Protein AF-A0A355IL18-F1 (afdb_monomer)

Solvent-accessible surface area (backbone atoms only — not comparable to full-atom values): 4809 Å² total; per-residue (Å²): 118,47,77,50,74,51,74,51,73,48,78,43,85,97,49,59,41,32,46,35,40,37,43,35,41,35,30,44,82,79,51,89,91,41,89,79,48,47,55,35,41,37,40,34,37,38,42,34,39,45,52,91,85,32,39,35,43,33,45,35,44,36,42,36,42,40,68,83,46,104,77,44,68,71,46,83,43,81,46,80,44,78,48,77,57,132

Mean predicted aligned error: 6.88 Å

Foldseek 3Di:
DDKDKDKDWDDPPPFQKIKIWMKMWAFDCPDPPDNRDTFKMKIKIWMWGQDPVFKIKTWMWMWMWTDDDPPIDIDIDIDIDIDGDD

Structure (mmCIF, N/CA/C/O backbone):
data_AF-A0A355IL18-F1
#
_entry.id   AF-A0A355IL18-F1
#
loop_
_atom_site.group_PDB
_atom_site.id
_atom_site.type_symbol
_atom_site.label_atom_id
_atom_site.label_alt_id
_atom_site.label_comp_id
_atom_site.label_asym_id
_atom_site.label_entity_id
_atom_site.label_seq_id
_atom_site.pdbx_PDB_ins_code
_atom_site.Cartn_x
_atom_site.Cartn_y
_atom_site.Cartn_z
_atom_site.occupancy
_atom_site.B_iso_or_equiv
_atom_site.auth_seq_id
_atom_site.auth_comp_id
_atom_site.auth_asym_id
_atom_site.auth_atom_id
_atom_site.pdbx_PDB_model_num
ATOM 1 N N . MET A 1 1 ? 2.788 13.589 -17.963 1.00 68.06 1 MET A N 1
ATOM 2 C CA . MET A 1 1 ? 2.968 12.283 -17.296 1.00 68.06 1 MET A CA 1
ATOM 3 C C . MET A 1 1 ? 1.587 11.719 -17.009 1.00 68.06 1 MET A C 1
ATOM 5 O O . MET A 1 1 ? 0.776 12.445 -16.444 1.00 68.06 1 MET A O 1
ATOM 9 N N . LEU A 1 2 ? 1.293 10.492 -17.445 1.00 82.06 2 LEU A N 1
ATOM 10 C CA . LEU A 1 2 ? 0.034 9.806 -17.128 1.00 82.06 2 LEU A CA 1
ATOM 11 C C . LEU A 1 2 ? 0.316 8.732 -16.083 1.00 82.06 2 LEU A C 1
ATOM 13 O O . LEU A 1 2 ? 1.287 7.995 -16.210 1.00 82.06 2 LEU A O 1
ATOM 17 N N . ARG A 1 3 ? -0.528 8.642 -15.057 1.00 88.94 3 ARG A N 1
ATOM 18 C CA . ARG A 1 3 ? -0.408 7.630 -14.009 1.00 88.94 3 ARG A CA 1
ATOM 19 C C . ARG A 1 3 ? -1.629 6.724 -14.027 1.00 88.94 3 ARG A C 1
ATOM 21 O O . ARG A 1 3 ? -2.747 7.201 -13.853 1.00 88.94 3 ARG A O 1
ATOM 28 N N . SER A 1 4 ? -1.387 5.427 -14.157 1.00 90.69 4 SER A N 1
ATOM 29 C CA . SER A 1 4 ? -2.414 4.388 -14.140 1.00 90.69 4 SER A CA 1
ATOM 30 C C . SER A 1 4 ? -2.249 3.557 -12.876 1.00 90.69 4 SER A C 1
ATOM 32 O O . SER A 1 4 ? -1.155 3.070 -12.604 1.00 90.69 4 SER A O 1
ATOM 34 N N . LYS A 1 5 ? -3.311 3.389 -12.084 1.00 94.50 5 LYS A N 1
ATOM 35 C CA . LYS A 1 5 ? -3.270 2.586 -10.855 1.00 94.50 5 LYS A CA 1
ATOM 36 C C . LYS A 1 5 ? -4.425 1.601 -10.814 1.00 94.50 5 LYS A C 1
ATOM 38 O O . LYS A 1 5 ? -5.581 2.005 -10.879 1.00 94.50 5 LYS A O 1
ATOM 43 N N . ALA A 1 6 ? -4.093 0.333 -10.611 1.00 96.25 6 ALA A N 1
ATOM 44 C CA . ALA A 1 6 ? -5.038 -0.707 -10.244 1.00 96.25 6 ALA A CA 1
ATOM 45 C C . ALA A 1 6 ? -4.836 -1.058 -8.767 1.00 96.25 6 ALA A C 1
ATOM 47 O O . ALA A 1 6 ? -3.709 -1.272 -8.317 1.00 96.25 6 ALA A O 1
ATOM 48 N N . SER A 1 7 ? -5.919 -1.103 -7.997 1.00 97.06 7 SER A N 1
ATOM 49 C CA . SER A 1 7 ? -5.868 -1.451 -6.577 1.00 97.06 7 SER A CA 1
ATOM 50 C C . SER A 1 7 ? -7.006 -2.374 -6.194 1.00 97.06 7 SER A C 1
ATOM 52 O O . SER A 1 7 ? -8.143 -2.156 -6.606 1.00 97.06 7 SER A O 1
ATOM 54 N N . LEU A 1 8 ? -6.688 -3.346 -5.349 1.00 97.38 8 LEU A N 1
ATOM 55 C CA . LEU A 1 8 ? -7.634 -4.255 -4.730 1.00 97.38 8 LEU A CA 1
ATOM 56 C C . LEU A 1 8 ? -7.530 -4.107 -3.213 1.00 97.38 8 LEU A C 1
ATOM 58 O O . LEU A 1 8 ? -6.432 -4.089 -2.653 1.00 97.38 8 LEU A O 1
ATOM 62 N N . SER A 1 9 ? -8.672 -4.023 -2.547 1.00 96.88 9 SER A N 1
ATOM 63 C CA . SER A 1 9 ? -8.769 -4.115 -1.096 1.00 96.88 9 SER A CA 1
ATOM 64 C C . SER A 1 9 ? -9.928 -5.022 -0.717 1.00 96.88 9 SER A C 1
ATOM 66 O O . SER A 1 9 ? -10.893 -5.173 -1.469 1.00 96.88 9 SER A O 1
ATOM 68 N N . TYR A 1 10 ? -9.820 -5.647 0.450 1.00 96.06 10 TYR A N 1
ATOM 69 C CA . TYR A 1 10 ? -10.854 -6.532 0.964 1.00 96.06 1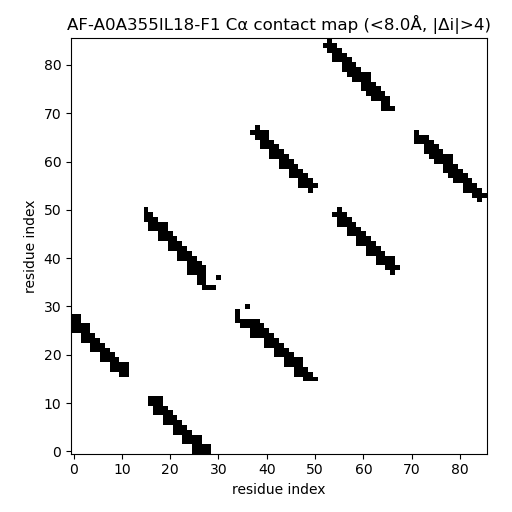0 TYR A CA 1
ATOM 70 C C . TYR A 1 10 ? -11.136 -6.210 2.425 1.00 96.06 10 TYR A C 1
ATOM 72 O O . TYR A 1 10 ? -10.226 -6.200 3.246 1.00 96.06 10 TYR A O 1
ATOM 80 N N . ASN A 1 11 ? -12.401 -5.954 2.751 1.00 94.88 11 ASN A N 1
ATOM 81 C CA . ASN A 1 11 ? -12.832 -5.748 4.127 1.00 94.88 11 ASN A CA 1
ATOM 82 C C . ASN A 1 11 ? -13.173 -7.108 4.745 1.00 94.88 11 ASN A C 1
ATOM 84 O O . ASN A 1 11 ? -14.173 -7.730 4.374 1.00 94.88 11 ASN A O 1
ATOM 88 N N . VAL A 1 12 ? -12.327 -7.5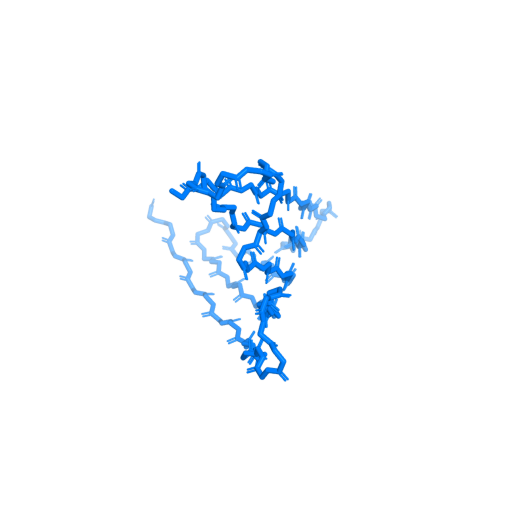85 5.662 1.00 94.25 12 VAL A N 1
ATOM 89 C CA . VAL A 1 12 ? -12.503 -8.905 6.267 1.00 94.25 12 VAL A CA 1
ATOM 90 C C . VAL A 1 12 ? -13.676 -8.863 7.239 1.00 94.25 12 VAL A C 1
ATOM 92 O O . VAL A 1 12 ? -13.623 -8.226 8.291 1.00 94.25 12 VAL A O 1
ATOM 95 N N . LYS A 1 13 ? -14.756 -9.571 6.902 1.00 93.62 13 LYS A N 1
ATOM 96 C CA . LYS A 1 13 ? -15.971 -9.597 7.721 1.00 93.62 13 LYS A CA 1
ATOM 97 C C . LYS A 1 13 ? -15.653 -10.054 9.150 1.00 93.62 13 LYS A C 1
ATOM 99 O O . LYS A 1 13 ? -15.092 -11.123 9.358 1.00 93.62 13 LYS A O 1
ATOM 104 N N . GLY A 1 14 ? -16.054 -9.246 10.131 1.00 91.31 14 GLY A N 1
ATOM 105 C CA . GLY A 1 14 ? -15.864 -9.540 11.555 1.00 91.31 14 GLY A CA 1
ATOM 106 C C . GLY A 1 14 ? -14.481 -9.190 12.109 1.00 91.31 14 GLY A C 1
ATOM 107 O O . GLY A 1 14 ? -14.293 -9.292 13.318 1.00 91.31 14 GLY A O 1
ATOM 108 N N . LEU A 1 15 ? -13.540 -8.727 11.277 1.00 92.75 15 LEU A N 1
ATOM 109 C CA . LEU A 1 15 ? -12.222 -8.280 11.718 1.00 92.75 15 LEU A CA 1
ATOM 110 C C . LEU A 1 15 ? -11.998 -6.802 11.365 1.00 92.75 15 LEU A C 1
ATOM 112 O O . LEU A 1 15 ? -12.380 -6.351 10.290 1.00 92.75 15 LEU A O 1
ATOM 116 N N . PRO A 1 16 ? -11.328 -6.023 12.230 1.00 94.19 16 PRO A N 1
ATOM 117 C CA . PRO A 1 16 ? -10.944 -4.636 11.949 1.00 94.19 16 PRO A CA 1
ATOM 118 C C . PRO A 1 16 ? -9.751 -4.538 10.978 1.00 94.19 16 PRO A C 1
ATOM 120 O O . PRO A 1 16 ? -8.901 -3.663 11.139 1.00 94.19 16 PRO A O 1
ATOM 123 N N . LEU A 1 17 ? -9.648 -5.454 10.012 1.00 95.12 17 LEU A N 1
ATOM 124 C CA . LEU A 1 17 ? -8.509 -5.612 9.113 1.00 95.12 17 LEU A CA 1
ATOM 125 C C . LEU A 1 17 ? -8.942 -5.492 7.652 1.00 95.12 17 LEU A C 1
ATOM 127 O O . LEU A 1 17 ? -9.905 -6.116 7.212 1.00 95.12 17 LEU A O 1
ATOM 131 N N . GLU A 1 18 ? -8.171 -4.717 6.899 1.00 97.38 18 GLU A N 1
ATOM 132 C CA . GLU A 1 18 ? -8.365 -4.491 5.473 1.00 97.38 18 GLU A CA 1
ATOM 133 C C . GLU A 1 18 ? -7.023 -4.690 4.747 1.00 97.38 18 GLU A C 1
ATOM 135 O O . GLU A 1 18 ? -6.208 -3.758 4.680 1.00 97.38 18 GLU A O 1
ATOM 140 N N . PRO A 1 19 ? -6.725 -5.912 4.262 1.00 97.38 19 PRO A N 1
ATOM 141 C CA . PRO A 1 19 ? -5.625 -6.129 3.336 1.00 97.38 19 PRO A CA 1
ATOM 142 C C . PRO A 1 19 ? -5.852 -5.361 2.034 1.00 97.38 19 PRO A C 1
ATOM 144 O O . PRO A 1 19 ? -6.976 -5.249 1.534 1.00 97.38 19 PRO A O 1
ATOM 147 N N . PHE A 1 20 ? -4.762 -4.854 1.468 1.00 97.31 20 PHE A N 1
ATOM 148 C CA . PHE A 1 20 ? -4.766 -4.172 0.182 1.00 97.31 20 PHE A CA 1
ATOM 149 C C . PHE A 1 20 ? -3.528 -4.533 -0.636 1.00 97.31 20 PHE A C 1
ATOM 151 O O . PHE A 1 20 ? -2.454 -4.788 -0.091 1.00 97.31 20 PHE A O 1
ATOM 158 N N . ALA A 1 21 ? -3.673 -4.486 -1.954 1.00 97.75 21 ALA A N 1
ATOM 159 C CA . ALA A 1 21 ? -2.591 -4.587 -2.920 1.00 97.75 21 ALA A CA 1
ATOM 160 C C . ALA A 1 21 ? -2.844 -3.619 -4.080 1.00 97.75 21 ALA A C 1
ATOM 162 O O . ALA A 1 21 ? -3.984 -3.242 -4.363 1.00 97.75 21 ALA A O 1
ATOM 163 N N . PHE A 1 22 ? -1.785 -3.179 -4.745 1.00 96.81 22 PHE A N 1
ATOM 164 C CA . PHE A 1 22 ? -1.888 -2.314 -5.907 1.00 96.81 22 PHE A CA 1
ATOM 165 C C . PHE A 1 22 ? -0.685 -2.441 -6.832 1.00 96.81 22 PHE A C 1
ATOM 167 O O . PHE A 1 22 ? 0.428 -2.754 -6.407 1.00 96.81 22 PHE A O 1
ATOM 174 N N . VAL A 1 23 ? -0.929 -2.097 -8.091 1.00 95.38 23 VAL A N 1
ATOM 175 C CA . VAL A 1 23 ? 0.088 -1.861 -9.110 1.00 95.38 23 VAL A CA 1
ATOM 176 C C . VAL A 1 23 ? -0.165 -0.483 -9.711 1.00 95.38 23 VAL A C 1
ATOM 178 O O . VAL A 1 23 ? -1.308 -0.087 -9.943 1.00 95.38 23 VAL A O 1
ATOM 181 N N . GLU A 1 24 ? 0.900 0.277 -9.920 1.00 93.31 24 GLU A N 1
ATOM 182 C CA . GLU A 1 24 ? 0.863 1.639 -10.436 1.00 93.31 24 GLU A CA 1
ATOM 183 C C . GLU A 1 24 ? 1.936 1.816 -11.511 1.00 93.31 24 GLU A C 1
ATOM 185 O O . GLU A 1 24 ? 3.102 1.520 -11.272 1.00 93.31 24 GLU A O 1
ATOM 190 N N . PHE A 1 25 ? 1.548 2.327 -12.675 1.00 90.12 25 PHE A N 1
ATOM 191 C CA . PHE A 1 25 ? 2.422 2.606 -13.811 1.00 90.12 25 PHE A CA 1
ATOM 192 C C . PHE A 1 25 ? 2.469 4.110 -14.075 1.00 90.12 25 PHE A C 1
ATOM 194 O O . PHE A 1 25 ? 1.443 4.794 -14.022 1.00 90.12 25 PHE A O 1
ATOM 201 N N . HIS A 1 26 ? 3.660 4.619 -14.370 1.00 88.38 26 HIS A N 1
ATOM 202 C CA . HIS A 1 26 ? 3.889 6.002 -14.766 1.00 88.38 26 HIS A CA 1
ATOM 203 C C . HIS A 1 26 ? 4.351 6.032 -16.223 1.00 88.38 26 HIS A C 1
ATOM 205 O O . HIS A 1 26 ? 5.430 5.542 -16.546 1.00 88.38 26 HIS A O 1
ATOM 211 N N . HIS A 1 27 ? 3.519 6.597 -17.093 1.00 81.50 27 HIS A N 1
ATOM 212 C CA . HIS A 1 27 ? 3.708 6.622 -18.540 1.00 81.50 27 HIS A CA 1
ATOM 213 C C . HIS A 1 27 ? 4.256 7.967 -19.029 1.00 81.50 27 HIS A C 1
ATOM 215 O O . HIS A 1 27 ? 3.823 9.048 -18.586 1.00 81.50 27 HIS A O 1
ATOM 221 N N . LEU A 1 28 ? 5.161 7.893 -20.008 1.00 77.75 28 LEU A N 1
ATOM 222 C CA . LEU A 1 28 ? 5.732 9.046 -20.700 1.00 77.75 28 LEU A CA 1
ATOM 223 C C . LEU A 1 28 ? 4.852 9.408 -21.900 1.00 77.75 28 LEU A C 1
ATOM 225 O O . LEU A 1 28 ? 4.897 8.770 -22.941 1.00 77.75 28 LEU A O 1
ATOM 229 N N . LEU A 1 29 ? 4.071 10.481 -21.778 1.00 68.50 29 LEU A N 1
ATOM 230 C CA . LEU A 1 29 ? 3.142 10.917 -22.833 1.00 68.50 29 LEU A CA 1
ATOM 231 C C . LEU A 1 29 ? 3.825 11.548 -24.065 1.00 68.50 29 LEU A C 1
ATOM 233 O O . LEU A 1 29 ? 3.153 11.805 -25.058 1.00 68.50 29 LEU A O 1
ATOM 237 N N . ASN A 1 30 ? 5.138 11.803 -24.009 1.00 65.00 30 ASN A N 1
ATOM 238 C CA . ASN A 1 30 ? 5.876 12.552 -25.037 1.00 65.00 30 ASN A CA 1
ATOM 239 C C . ASN A 1 30 ? 6.886 11.712 -25.846 1.00 65.00 30 ASN A C 1
ATOM 241 O O . ASN A 1 30 ? 7.630 12.282 -26.646 1.00 65.00 30 ASN A O 1
ATOM 245 N N . LYS A 1 31 ? 6.942 10.380 -25.687 1.00 63.16 31 LYS A N 1
ATOM 246 C CA . LYS A 1 31 ? 7.819 9.534 -26.519 1.00 63.16 31 LYS A CA 1
ATOM 247 C C . LYS A 1 31 ? 7.174 9.325 -27.899 1.00 63.16 31 LYS A C 1
ATOM 249 O O . LYS A 1 31 ? 6.229 8.554 -28.051 1.00 63.16 31 LYS A O 1
ATOM 254 N N . LYS A 1 32 ? 7.671 10.029 -28.925 1.00 57.00 32 LYS A N 1
ATOM 255 C CA . LYS A 1 32 ? 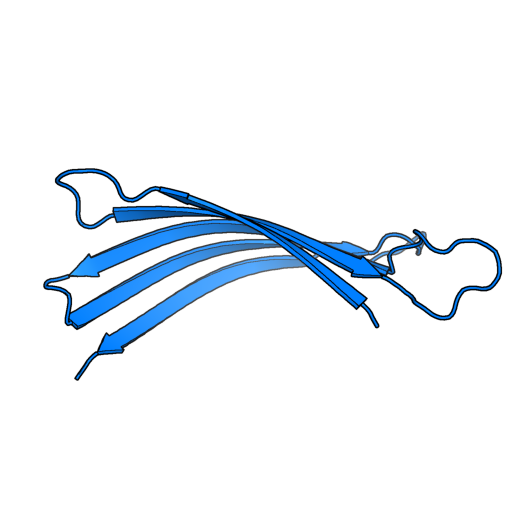7.300 9.770 -30.330 1.00 57.00 32 LYS A CA 1
ATOM 256 C C . LYS A 1 32 ? 7.673 8.323 -30.681 1.00 57.00 32 LYS A C 1
ATOM 258 O O . LYS A 1 32 ? 8.854 7.998 -30.688 1.00 57.00 32 LYS A O 1
ATOM 263 N N . GLY A 1 33 ? 6.678 7.490 -30.989 1.00 63.91 33 GLY A N 1
ATOM 264 C CA . GLY A 1 33 ? 6.872 6.120 -31.485 1.00 63.91 33 GLY A CA 1
ATOM 265 C C . GLY A 1 33 ? 6.471 4.994 -30.529 1.00 63.91 33 GLY A C 1
ATOM 266 O O . GLY A 1 33 ? 6.341 3.869 -30.996 1.00 63.91 33 GLY A O 1
ATOM 267 N N . ASP A 1 34 ? 6.209 5.275 -29.245 1.00 62.31 34 ASP A N 1
ATOM 268 C CA . ASP A 1 34 ? 5.728 4.261 -28.293 1.00 62.31 34 ASP A CA 1
ATOM 269 C C . ASP A 1 34 ? 4.790 4.873 -27.227 1.00 62.31 34 ASP A C 1
ATOM 271 O O . ASP A 1 34 ? 5.245 5.329 -26.174 1.00 62.31 34 ASP A O 1
ATOM 275 N N . PRO A 1 35 ? 3.469 4.916 -27.489 1.00 58.38 35 PRO A N 1
ATOM 276 C CA . PRO A 1 35 ? 2.485 5.498 -26.576 1.00 58.38 35 PRO A CA 1
ATOM 277 C C . PRO A 1 35 ? 2.244 4.662 -25.306 1.00 58.38 35 PRO A C 1
ATOM 279 O O . PRO A 1 35 ? 1.533 5.130 -24.415 1.00 58.38 35 PRO A O 1
ATOM 282 N N . MET A 1 36 ? 2.805 3.447 -25.204 1.00 61.78 36 MET A N 1
ATOM 283 C CA . MET A 1 36 ? 2.703 2.594 -24.011 1.00 61.78 36 MET A CA 1
ATOM 284 C C . MET A 1 36 ? 3.981 2.550 -23.164 1.00 61.78 36 MET A C 1
ATOM 286 O O . MET A 1 36 ? 3.941 1.992 -22.064 1.00 61.78 36 MET A O 1
ATOM 290 N N . SER A 1 37 ? 5.073 3.185 -23.605 1.00 68.31 37 SER A N 1
ATOM 291 C CA . SER A 1 37 ? 6.316 3.270 -22.834 1.00 68.31 37 SER A CA 1
ATOM 292 C C . SER A 1 37 ? 6.065 3.857 -21.435 1.00 68.31 37 SER A C 1
ATOM 294 O O . SER A 1 37 ? 5.458 4.924 -21.259 1.00 68.31 37 SER A O 1
ATOM 296 N N . TYR A 1 38 ? 6.508 3.126 -20.413 1.00 69.19 38 TYR A N 1
ATOM 297 C CA . TYR A 1 38 ? 6.415 3.525 -19.015 1.00 69.19 38 TYR A CA 1
ATOM 298 C C . TYR A 1 38 ? 7.810 3.758 -18.440 1.00 69.19 38 TYR A C 1
ATOM 300 O O . TYR A 1 38 ? 8.739 3.007 -18.690 1.00 69.19 38 TYR A O 1
ATOM 308 N N . GLU A 1 39 ? 7.948 4.816 -17.651 1.00 78.62 39 GLU A N 1
ATOM 309 C CA . GLU A 1 39 ? 9.200 5.196 -16.992 1.00 78.62 39 GLU A CA 1
ATOM 310 C C . GLU A 1 39 ? 9.422 4.354 -15.735 1.00 78.62 39 GLU A C 1
ATOM 312 O O . GLU A 1 39 ? 10.520 3.881 -15.448 1.00 78.62 39 GLU A O 1
ATOM 317 N N . LYS A 1 40 ? 8.338 4.143 -14.983 1.00 86.06 40 LYS A N 1
ATOM 318 C CA . LYS A 1 40 ? 8.387 3.614 -13.625 1.00 86.06 40 LYS A CA 1
ATOM 319 C C . LYS A 1 40 ? 7.140 2.818 -13.307 1.00 86.06 40 LYS A C 1
ATOM 321 O O . LYS A 1 40 ? 6.024 3.284 -13.559 1.00 86.06 40 LYS A O 1
ATOM 326 N N . TYR A 1 41 ? 7.311 1.676 -12.655 1.00 89.25 41 TYR A N 1
ATOM 327 C CA . TYR A 1 41 ? 6.202 0.965 -12.039 1.00 89.25 41 TYR A CA 1
ATOM 328 C C . TYR A 1 41 ? 6.430 0.772 -10.543 1.00 89.25 41 TYR A C 1
ATOM 330 O O . TYR A 1 41 ? 7.552 0.718 -10.034 1.00 89.25 41 TYR A O 1
ATOM 338 N N . ARG A 1 42 ? 5.321 0.719 -9.816 1.00 92.38 42 ARG A N 1
ATOM 339 C CA . ARG A 1 42 ? 5.285 0.492 -8.380 1.00 92.38 42 ARG A CA 1
ATOM 340 C C . ARG A 1 42 ? 4.311 -0.624 -8.082 1.00 92.38 42 ARG A C 1
ATOM 342 O O . ARG A 1 42 ? 3.179 -0.607 -8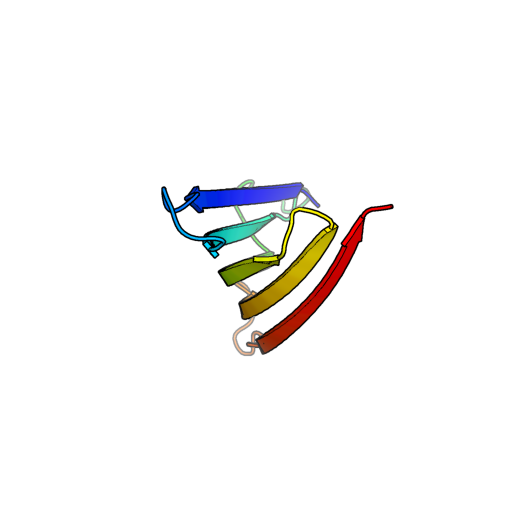.559 1.00 92.38 42 ARG A O 1
ATOM 349 N N . VAL A 1 43 ? 4.740 -1.558 -7.251 1.00 94.19 43 VAL A N 1
ATOM 350 C CA . VAL A 1 43 ? 3.897 -2.633 -6.734 1.00 94.19 43 VAL A CA 1
ATOM 351 C C . VAL A 1 43 ? 3.918 -2.529 -5.228 1.00 94.19 43 VAL A C 1
ATOM 353 O O . VAL A 1 43 ? 4.977 -2.379 -4.626 1.00 94.19 43 VAL A O 1
ATOM 356 N N . GLY A 1 44 ? 2.756 -2.578 -4.600 1.00 96.06 44 GLY A N 1
ATOM 357 C CA . GLY A 1 44 ? 2.696 -2.471 -3.156 1.00 96.06 44 GLY A CA 1
ATOM 358 C C . GLY A 1 44 ? 1.511 -3.197 -2.574 1.00 96.06 44 GLY A C 1
ATOM 359 O O . GLY A 1 44 ? 0.522 -3.480 -3.245 1.00 96.06 44 GLY A O 1
ATOM 360 N N . GLY A 1 45 ? 1.609 -3.476 -1.289 1.00 97.31 45 GLY A N 1
ATOM 361 C CA . GLY A 1 45 ? 0.547 -4.119 -0.544 1.00 97.31 45 GLY A CA 1
ATOM 362 C C . GLY A 1 45 ? 0.751 -3.965 0.946 1.00 97.31 45 GLY A C 1
ATOM 363 O O . GLY A 1 45 ? 1.783 -3.474 1.404 1.00 97.31 45 GLY A O 1
ATOM 364 N N . GLY A 1 46 ? -0.259 -4.340 1.711 1.00 97.25 46 GLY A N 1
ATOM 365 C CA . GLY A 1 46 ? -0.200 -4.219 3.152 1.00 97.25 46 GLY A CA 1
ATOM 366 C C . GLY A 1 46 ? -1.525 -4.486 3.833 1.00 97.25 46 GLY A C 1
ATOM 367 O O . GLY A 1 46 ? -2.467 -5.015 3.246 1.00 97.25 46 GLY A O 1
ATOM 368 N N . LEU A 1 47 ? -1.575 -4.086 5.097 1.00 97.31 47 LEU A N 1
ATOM 369 C CA . LEU A 1 47 ? -2.705 -4.261 5.990 1.00 97.31 47 LEU A CA 1
ATOM 370 C C . LEU A 1 47 ? -3.051 -2.926 6.633 1.00 97.31 47 LEU A C 1
ATOM 372 O O . LEU A 1 47 ? -2.186 -2.200 7.129 1.00 97.31 47 LEU A O 1
ATOM 376 N N . LYS A 1 48 ? -4.340 -2.611 6.652 1.00 97.12 48 LYS A N 1
ATOM 377 C CA . LYS A 1 48 ? -4.890 -1.522 7.448 1.00 97.12 48 LYS A CA 1
ATOM 378 C C . LYS A 1 48 ? -5.679 -2.113 8.609 1.00 97.12 48 LYS A C 1
ATOM 380 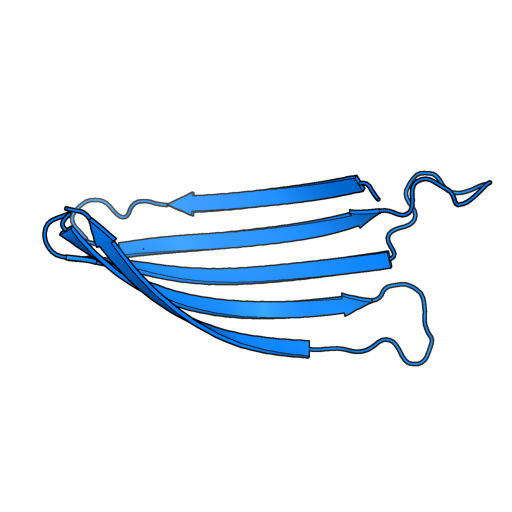O O . LYS A 1 48 ? -6.598 -2.895 8.398 1.00 97.12 48 LYS A O 1
ATOM 385 N N . TYR A 1 49 ? -5.341 -1.704 9.822 1.00 96.12 49 TYR A N 1
ATOM 386 C CA . TYR A 1 49 ? -6.086 -1.990 11.038 1.00 96.12 49 TYR A CA 1
ATOM 387 C C . TYR A 1 49 ? -6.902 -0.761 11.442 1.00 96.12 49 TYR A C 1
ATOM 389 O O . TYR A 1 49 ? -6.365 0.345 11.469 1.00 96.12 49 TYR A O 1
ATOM 397 N N . THR A 1 50 ? -8.187 -0.931 11.755 1.00 95.19 50 THR A N 1
ATOM 398 C CA . THR A 1 50 ? -9.068 0.175 12.171 1.00 95.19 50 THR A CA 1
ATOM 399 C C . THR A 1 50 ? -9.712 -0.106 13.525 1.00 95.19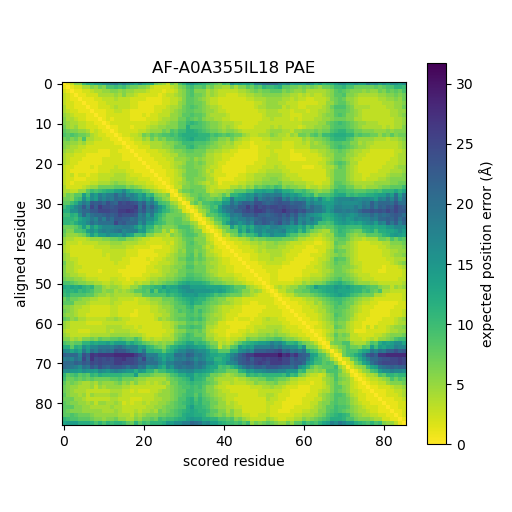 50 THR A C 1
ATOM 401 O O . THR A 1 50 ? -10.625 -0.918 13.639 1.00 95.19 50 THR A O 1
ATOM 404 N N . TYR A 1 51 ? -9.295 0.627 14.552 1.00 92.38 51 TYR A N 1
ATOM 405 C CA . TYR A 1 51 ? -9.865 0.565 15.891 1.00 92.38 51 TYR A CA 1
ATOM 406 C C . TYR A 1 51 ? -11.023 1.556 16.058 1.00 92.38 51 TYR A C 1
ATOM 408 O O . TYR A 1 51 ? -10.875 2.764 15.855 1.00 92.38 51 TYR A O 1
ATOM 416 N N . LYS A 1 52 ? -12.194 1.032 16.447 1.00 87.50 52 LYS A N 1
ATOM 417 C CA . LYS A 1 52 ? -13.407 1.803 16.794 1.00 87.50 52 LYS A CA 1
ATOM 418 C C . LYS A 1 52 ? -13.844 2.854 15.757 1.00 87.50 52 LYS A C 1
ATOM 420 O O . LYS A 1 52 ? -14.504 3.818 16.112 1.00 87.50 52 LYS A O 1
ATOM 425 N N . LYS A 1 53 ? -13.498 2.681 14.475 1.00 84.50 53 LYS A N 1
ATOM 426 C CA . LYS A 1 53 ? -13.754 3.647 13.378 1.00 84.50 53 LYS A CA 1
ATOM 427 C C . LYS A 1 53 ? -13.113 5.041 13.557 1.00 84.50 53 LYS A C 1
ATOM 429 O O . LYS A 1 53 ? -13.303 5.889 12.690 1.00 84.50 53 LYS A O 1
ATOM 434 N N . THR A 1 54 ? -12.333 5.251 14.616 1.00 91.38 54 THR A N 1
ATOM 435 C CA . THR A 1 54 ? -11.673 6.523 14.946 1.00 91.38 54 THR A CA 1
ATOM 436 C C . THR A 1 54 ? -10.185 6.462 14.640 1.00 91.38 54 THR A C 1
ATOM 438 O O . THR A 1 54 ? -9.639 7.385 14.050 1.00 91.38 54 THR A O 1
ATOM 441 N N . LEU A 1 55 ? -9.523 5.366 15.012 1.00 93.81 55 LEU A N 1
ATOM 442 C CA . LEU A 1 55 ? -8.075 5.231 14.917 1.00 93.81 55 LEU A CA 1
ATOM 443 C C . LEU A 1 55 ? -7.732 4.165 13.882 1.00 93.81 55 LEU A C 1
ATOM 445 O O . LEU A 1 55 ? -8.332 3.093 13.858 1.00 93.81 55 LEU A O 1
ATOM 449 N N . SER A 1 56 ? -6.776 4.451 13.010 1.00 95.44 56 SER A N 1
ATOM 450 C CA . SER A 1 56 ? -6.321 3.514 11.991 1.00 95.44 56 SER A CA 1
ATOM 451 C C . SER A 1 56 ? -4.805 3.481 11.913 1.00 95.44 56 SER A C 1
ATOM 453 O O . SER A 1 56 ? -4.141 4.514 11.972 1.00 95.44 56 SER A O 1
ATOM 455 N N . VAL A 1 57 ? -4.271 2.274 11.774 1.00 96.75 57 VAL A N 1
ATOM 456 C CA . VAL A 1 57 ? -2.849 2.008 11.573 1.00 96.75 57 VAL A CA 1
ATOM 457 C C . VAL A 1 57 ? -2.713 1.261 10.259 1.00 96.75 57 VAL A C 1
ATOM 459 O O . VAL A 1 57 ? -3.462 0.324 9.989 1.00 96.75 57 VAL A O 1
ATOM 462 N N . LYS A 1 58 ? -1.772 1.676 9.421 1.00 96.44 58 LYS A N 1
ATOM 463 C CA . LYS A 1 58 ? -1.504 1.060 8.127 1.00 96.44 58 LYS A CA 1
ATOM 464 C C . LYS A 1 58 ? -0.052 0.622 8.082 1.00 96.44 58 LYS A C 1
ATOM 466 O O . LYS A 1 58 ? 0.838 1.441 8.270 1.00 96.44 58 LYS A O 1
ATOM 471 N N . LEU A 1 59 ? 0.168 -0.654 7.807 1.00 97.06 59 LEU A N 1
ATOM 472 C CA . LEU A 1 59 ? 1.483 -1.212 7.526 1.00 97.06 59 LEU A CA 1
ATOM 473 C C . LEU A 1 59 ? 1.503 -1.642 6.069 1.00 97.06 59 LEU A C 1
ATOM 475 O O . LEU A 1 59 ? 0.553 -2.265 5.595 1.00 97.06 59 LEU A O 1
ATOM 479 N N . GLY A 1 60 ? 2.559 -1.302 5.346 1.00 96.44 60 GLY A N 1
ATOM 480 C CA . GLY A 1 60 ? 2.660 -1.664 3.942 1.00 96.44 60 GLY A CA 1
ATOM 481 C C . GLY A 1 60 ? 4.088 -1.764 3.458 1.00 96.44 60 GLY A C 1
ATOM 482 O O . GLY A 1 60 ? 4.996 -1.161 4.022 1.00 96.44 60 GLY A O 1
ATOM 483 N N . TYR A 1 61 ? 4.254 -2.500 2.376 1.00 96.38 61 TYR A N 1
ATOM 484 C CA . TYR A 1 61 ? 5.492 -2.630 1.638 1.00 96.38 61 TYR A CA 1
ATOM 485 C C . TYR A 1 61 ? 5.274 -2.132 0.210 1.00 96.38 61 TYR A C 1
ATOM 487 O O . TYR A 1 61 ? 4.216 -2.352 -0.390 1.00 96.38 61 TYR A O 1
ATOM 495 N N . LEU A 1 62 ? 6.267 -1.426 -0.313 1.00 94.38 62 LEU A N 1
ATOM 496 C CA . LEU A 1 62 ? 6.272 -0.842 -1.642 1.00 94.38 62 LEU A CA 1
ATOM 497 C C . LEU A 1 62 ? 7.584 -1.203 -2.329 1.00 94.38 62 LEU A C 1
ATOM 499 O O . LEU A 1 62 ? 8.664 -0.860 -1.851 1.00 94.38 62 LEU A O 1
ATOM 503 N N . TYR A 1 63 ? 7.462 -1.839 -3.481 1.00 92.69 63 TYR A N 1
ATOM 504 C CA . TYR A 1 63 ? 8.538 -2.044 -4.427 1.00 92.69 63 TYR A CA 1
ATOM 505 C C . TYR A 1 63 ? 8.398 -1.060 -5.585 1.00 92.69 63 TYR A C 1
ATOM 507 O 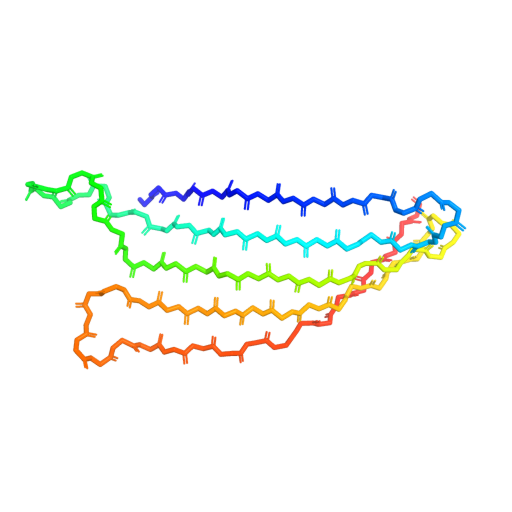O . TYR A 1 63 ? 7.297 -0.804 -6.080 1.00 92.69 63 TYR A O 1
ATOM 515 N N . THR A 1 64 ? 9.519 -0.496 -6.010 1.00 90.62 64 THR A N 1
ATOM 516 C CA . THR A 1 64 ? 9.590 0.461 -7.110 1.00 90.62 64 THR A CA 1
ATOM 517 C C . THR A 1 64 ? 10.728 0.076 -8.040 1.00 90.62 64 THR A C 1
ATOM 519 O O . THR A 1 64 ? 11.830 -0.182 -7.560 1.00 90.62 64 THR A O 1
ATOM 522 N N . ALA A 1 65 ? 10.461 0.074 -9.344 1.00 86.69 65 ALA A N 1
ATOM 523 C CA . ALA A 1 65 ? 11.463 -0.162 -10.375 1.00 86.69 65 ALA A CA 1
ATOM 524 C C . ALA A 1 65 ? 11.219 0.724 -11.601 1.00 86.69 65 ALA A C 1
ATOM 526 O O . ALA A 1 65 ? 10.080 1.086 -11.919 1.00 86.69 65 ALA A O 1
ATOM 527 N N . GLU A 1 66 ? 12.308 1.061 -12.280 1.00 81.50 66 GLU A N 1
ATOM 528 C CA . GLU A 1 66 ? 12.328 1.852 -13.510 1.00 81.50 66 GLU A CA 1
ATOM 529 C C . GLU A 1 66 ? 12.565 0.941 -14.717 1.00 81.50 66 GLU A C 1
ATOM 531 O O . GLU A 1 66 ? 13.236 -0.084 -14.599 1.00 81.50 66 GLU A O 1
ATOM 536 N N . SER A 1 67 ? 11.930 1.262 -15.847 1.00 67.25 67 SER A N 1
ATOM 537 C CA . SER A 1 67 ? 11.881 0.363 -17.012 1.00 67.25 67 SER A CA 1
ATOM 538 C C . SER A 1 67 ? 13.074 0.496 -17.955 1.00 67.25 67 SER A C 1
ATOM 540 O O . SER A 1 67 ? 13.368 -0.452 -18.674 1.00 67.25 67 SER A O 1
ATOM 542 N N . ASP A 1 68 ? 13.718 1.664 -17.983 1.00 62.28 68 ASP A N 1
ATOM 543 C CA . ASP A 1 68 ? 14.463 2.126 -19.164 1.00 62.28 68 ASP A CA 1
ATOM 544 C C . ASP A 1 68 ? 15.949 2.428 -18.918 1.00 62.28 68 ASP A C 1
ATOM 546 O O . ASP A 1 68 ? 16.570 3.117 -19.722 1.00 62.28 68 ASP A O 1
ATOM 550 N N . LEU A 1 69 ? 16.562 1.920 -17.849 1.00 52.44 69 LEU A N 1
ATOM 551 C CA . LEU A 1 69 ? 17.999 2.101 -17.640 1.00 52.44 69 LEU A CA 1
ATOM 552 C C . LEU A 1 69 ? 18.645 0.771 -17.262 1.00 52.44 69 LEU A C 1
ATOM 554 O O . LEU A 1 69 ? 18.196 0.100 -16.332 1.00 52.44 69 LEU A O 1
ATOM 558 N N . ASP A 1 70 ? 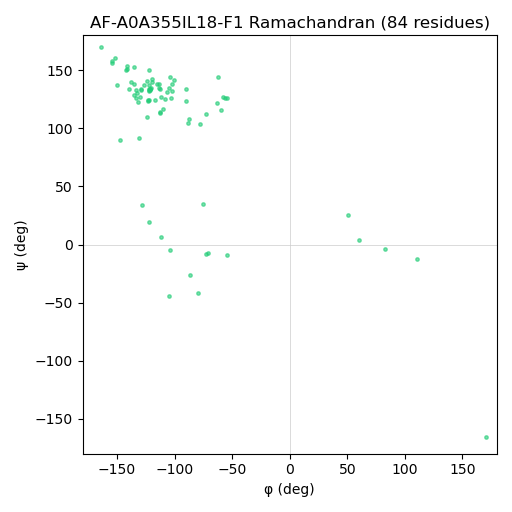19.738 0.437 -17.948 1.00 55.25 70 ASP A N 1
ATOM 559 C CA . ASP A 1 70 ? 20.652 -0.668 -17.622 1.00 55.25 70 ASP A CA 1
ATOM 560 C C . ASP A 1 70 ? 21.194 -0.587 -16.166 1.00 55.25 70 ASP A C 1
ATOM 562 O O . ASP A 1 70 ? 21.759 -1.552 -15.655 1.00 55.25 70 ASP A O 1
ATOM 566 N N . GLU A 1 71 ? 20.928 0.526 -15.461 1.00 50.44 71 GLU A N 1
ATOM 567 C CA . GLU A 1 71 ? 21.164 0.795 -14.030 1.00 50.44 71 GLU A CA 1
ATOM 568 C C . GLU A 1 71 ? 19.906 1.319 -13.287 1.00 50.44 71 GLU A C 1
ATOM 570 O O . GLU A 1 71 ? 19.996 2.163 -12.399 1.00 50.44 71 GLU A O 1
ATOM 575 N N . GLY A 1 72 ? 18.697 0.883 -13.652 1.00 58.88 72 GLY A N 1
ATOM 576 C CA . GLY A 1 72 ? 17.461 1.407 -13.054 1.00 58.88 72 GLY A CA 1
ATOM 577 C C . GLY A 1 72 ? 17.396 1.244 -11.526 1.00 58.88 72 GLY A C 1
ATOM 578 O O . GLY A 1 72 ? 17.527 0.132 -11.001 1.00 58.88 72 GLY A O 1
ATOM 579 N N . GLU A 1 73 ? 17.143 2.344 -10.805 1.00 66.44 73 GLU A N 1
ATOM 580 C CA . GLU A 1 73 ? 17.048 2.339 -9.343 1.00 66.44 73 GLU A CA 1
ATOM 581 C C . GLU A 1 73 ? 15.871 1.470 -8.872 1.00 66.44 73 GLU A C 1
ATOM 583 O O . GLU A 1 73 ? 14.699 1.692 -9.202 1.00 66.44 73 GLU A O 1
ATOM 588 N N . LYS A 1 74 ? 16.188 0.465 -8.051 1.00 81.88 74 LYS A N 1
ATOM 589 C CA . LYS A 1 74 ? 15.206 -0.378 -7.364 1.00 81.88 74 LYS A CA 1
ATOM 590 C C . LYS A 1 74 ? 15.116 0.053 -5.911 1.00 81.88 74 LYS A C 1
ATOM 592 O O . LYS A 1 74 ? 16.117 0.051 -5.201 1.00 81.88 74 LYS A O 1
ATOM 597 N N . ALA A 1 75 ? 13.907 0.349 -5.447 1.00 86.88 75 ALA A N 1
ATOM 598 C CA . ALA A 1 75 ? 13.674 0.733 -4.060 1.00 86.88 75 ALA A CA 1
ATOM 599 C C . ALA A 1 75 ? 12.691 -0.217 -3.373 1.00 86.88 75 ALA A C 1
ATOM 601 O O . ALA A 1 75 ? 11.622 -0.531 -3.902 1.00 86.88 75 ALA A O 1
ATOM 602 N N . ASN A 1 76 ? 13.062 -0.629 -2.161 1.00 91.69 76 ASN A N 1
ATOM 603 C CA . ASN A 1 76 ? 12.231 -1.384 -1.233 1.00 91.69 76 ASN A CA 1
ATOM 604 C C . ASN A 1 76 ? 11.873 -0.466 -0.065 1.00 91.69 76 ASN A C 1
ATOM 606 O O . ASN A 1 76 ? 12.760 -0.033 0.666 1.00 91.69 76 ASN A O 1
ATOM 610 N N . VAL A 1 77 ? 10.590 -0.162 0.113 1.00 93.31 77 VAL A N 1
ATOM 611 C CA . VAL A 1 77 ? 10.129 0.788 1.129 1.00 93.31 77 VAL A CA 1
ATOM 612 C C . VAL A 1 77 ? 9.122 0.110 2.049 1.00 93.31 77 VAL A C 1
ATOM 614 O O . VAL A 1 77 ? 8.084 -0.379 1.606 1.00 93.31 77 VAL A O 1
ATOM 617 N N . LEU A 1 78 ? 9.414 0.120 3.349 1.00 95.81 78 LEU A N 1
ATOM 618 C CA . LEU A 1 78 ? 8.449 -0.200 4.397 1.00 95.81 78 LEU A CA 1
ATOM 619 C C . LEU A 1 78 ? 7.741 1.083 4.829 1.00 95.81 78 LEU A C 1
ATOM 621 O O . LEU A 1 78 ? 8.367 2.116 5.047 1.00 95.81 78 LEU A O 1
ATOM 625 N N . THR A 1 79 ? 6.421 1.015 4.942 1.00 94.06 79 THR A N 1
ATOM 626 C CA . THR A 1 79 ? 5.564 2.159 5.251 1.00 94.06 79 THR A CA 1
ATOM 627 C C . THR A 1 79 ? 4.758 1.882 6.509 1.00 94.06 79 THR A C 1
ATOM 629 O O . THR A 1 79 ? 4.140 0.824 6.650 1.00 94.06 79 THR A O 1
ATOM 632 N N . VAL A 1 80 ? 4.751 2.862 7.410 1.00 96.06 80 VAL A N 1
ATOM 633 C CA . VAL A 1 80 ? 3.894 2.898 8.593 1.00 96.06 80 VAL A CA 1
ATOM 634 C C . VAL A 1 80 ? 3.081 4.181 8.518 1.00 96.06 80 VAL A C 1
ATOM 636 O O . VAL A 1 80 ? 3.635 5.267 8.376 1.00 96.06 80 VAL A O 1
ATOM 639 N N . GLY A 1 81 ? 1.761 4.055 8.568 1.00 95.31 81 GLY A N 1
ATOM 640 C CA . GLY A 1 81 ? 0.827 5.170 8.530 1.00 95.31 81 GLY A CA 1
ATOM 641 C C . GLY A 1 81 ? -0.091 5.150 9.740 1.00 95.31 81 GLY A C 1
ATOM 642 O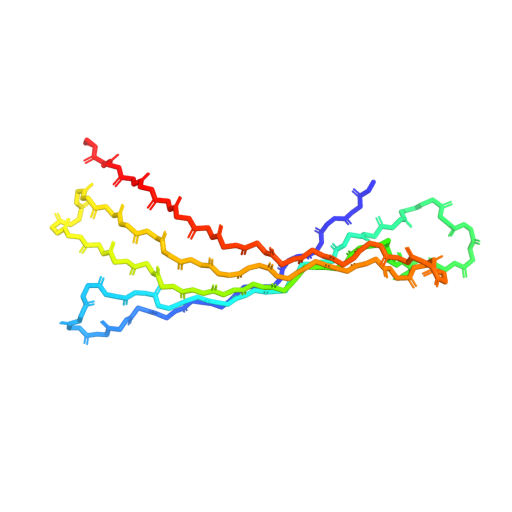 O . GLY A 1 81 ? -0.565 4.091 10.149 1.00 95.31 81 GLY A O 1
ATOM 643 N N . PHE A 1 82 ? -0.378 6.329 10.278 1.00 95.75 82 PHE A N 1
ATOM 644 C CA . PHE A 1 82 ? -1.337 6.529 11.356 1.00 95.75 82 PHE A CA 1
ATOM 645 C C . PHE A 1 82 ? -2.413 7.510 10.894 1.00 95.75 82 PHE A C 1
ATOM 647 O O . PHE A 1 82 ? -2.106 8.511 10.249 1.00 95.75 82 PHE A O 1
ATOM 654 N N . GLY A 1 83 ? -3.673 7.225 11.209 1.00 94.25 83 GLY A N 1
ATOM 655 C CA . GLY A 1 83 ? -4.798 8.094 10.884 1.00 94.25 83 GLY A CA 1
ATOM 656 C C . GLY A 1 83 ? -5.796 8.156 12.027 1.00 94.25 83 GLY A C 1
ATOM 657 O O . GLY A 1 83 ? -6.185 7.119 12.562 1.00 94.25 83 GLY A O 1
ATOM 658 N N . TYR A 1 84 ? -6.234 9.367 12.359 1.00 94.19 84 TYR A N 1
ATOM 659 C CA . TYR A 1 84 ? -7.262 9.637 13.357 1.00 94.19 84 TYR A CA 1
ATOM 660 C C . TYR A 1 84 ? -8.418 10.405 12.703 1.00 94.19 84 TYR A C 1
ATOM 662 O O . TYR A 1 84 ? -8.182 11.360 11.962 1.00 94.19 84 TYR A O 1
ATOM 670 N N . LYS A 1 85 ? -9.660 9.985 12.955 1.00 91.56 85 LYS A N 1
ATOM 671 C CA . LYS A 1 85 ? -10.878 10.622 12.445 1.00 91.56 85 LYS A CA 1
ATOM 672 C C . LYS A 1 85 ? -11.662 11.241 13.606 1.00 91.56 85 LYS A C 1
ATOM 674 O O . LYS A 1 85 ? -12.134 10.496 14.463 1.00 91.56 85 LYS A O 1
ATOM 679 N N . PHE A 1 86 ? -11.760 12.574 13.609 1.00 83.62 86 PHE A N 1
ATOM 680 C CA . PHE A 1 86 ? -12.618 13.362 14.504 1.00 83.62 86 PHE A CA 1
ATOM 681 C C . PHE A 1 86 ? -14.079 13.312 14.045 1.00 83.62 86 PHE A C 1
ATOM 683 O O . PHE A 1 86 ? -14.304 13.227 12.812 1.00 83.62 86 PHE A O 1
#

Secondary structure (DSSP, 8-state):
-EEEEEEEE---TTSSEEEEEEEEEEE-TT-TT-TT-EEEEEEEEEEEEEETTTEEEEEEEEEEEESS-TTPPPEEEEEEEEEE--

Radius of gyration: 16.63 Å; Cα contacts (8 Å, |Δi|>4): 191; chains: 1; bounding box: 37×23×48 Å

Nearest PDB structures (foldseek):
  4aui-assembly1_C  TM=6.867E-01  e=1.678E-01  Neisseria gonorrhoeae
  6ene-assembly1_C  TM=5.953E-01  e=2.746E-01  Enterobacter cloacae
  2m07-assembly1_A  TM=4.576E-01  e=4.748E-01  Escherichia coli K-12
  3t24-assembly4_C  TM=4.370E-01  e=2.198E+00  Pseudomonas aeruginosa
  4c00-assembly1_A  TM=2.665E-01  e=4.996E+00  Escherichia coli

Sequence (86 aa):
MLRSKASLSYNVKGLPLEPFAFVEFHHLLNKKGDPMSYEKYRVGGGLKYTYKKTLSVKLGYLYTAESDLDEGEKANVLTVGFGYKF

pLDDT: mean 86.2, std 13.4, range [50.44, 97.75]